Protein AF-A0A925CIM4-F1 (afdb_monomer_lite)

Structure (mmCIF, N/CA/C/O backbone):
data_AF-A0A925CIM4-F1
#
_entry.id   AF-A0A925CIM4-F1
#
loop_
_atom_site.group_PDB
_atom_site.id
_atom_site.type_symbol
_atom_site.label_atom_id
_atom_site.label_alt_id
_atom_site.label_comp_id
_atom_site.label_asym_id
_atom_site.label_entity_id
_atom_site.label_seq_id
_atom_site.pdbx_PDB_ins_code
_atom_site.Cartn_x
_atom_site.Cartn_y
_atom_site.Cartn_z
_atom_site.occupancy
_atom_site.B_iso_or_equiv
_atom_site.auth_seq_id
_atom_site.auth_comp_id
_atom_site.auth_asym_id
_atom_site.auth_atom_id
_atom_site.pdbx_PDB_model_num
ATOM 1 N N . MET A 1 1 ? 0.529 -4.247 14.926 1.00 78.69 1 MET A N 1
ATOM 2 C CA . MET A 1 1 ? 0.933 -2.897 15.440 1.00 78.69 1 MET A CA 1
ATOM 3 C C . MET A 1 1 ? 0.245 -1.814 14.637 1.00 78.69 1 MET A C 1
ATOM 5 O O . MET A 1 1 ? -0.377 -0.960 15.256 1.00 78.69 1 MET A O 1
ATOM 9 N N . LEU A 1 2 ? 0.344 -1.863 13.302 1.00 87.94 2 LEU A N 1
ATOM 10 C CA . LEU A 1 2 ? -0.385 -0.968 12.395 1.00 87.94 2 LEU A CA 1
ATOM 11 C C . LEU A 1 2 ? -1.899 -1.013 12.649 1.00 87.94 2 LEU A C 1
ATOM 13 O O . LEU A 1 2 ? -2.538 0.030 12.686 1.00 87.94 2 LEU A O 1
ATOM 17 N N . ASP A 1 3 ? -2.417 -2.191 12.990 1.00 89.38 3 ASP A N 1
ATOM 18 C CA . ASP A 1 3 ? -3.821 -2.433 13.352 1.00 89.38 3 ASP A CA 1
ATOM 19 C C . ASP A 1 3 ? -4.323 -1.477 14.439 1.00 89.38 3 ASP A C 1
ATOM 21 O O . ASP A 1 3 ? -5.413 -0.938 14.325 1.00 89.38 3 ASP A O 1
ATOM 25 N N . ARG A 1 4 ? -3.500 -1.152 15.447 1.00 93.56 4 ARG A N 1
ATOM 26 C CA . ARG A 1 4 ? -3.904 -0.234 16.530 1.00 93.56 4 ARG A CA 1
ATOM 27 C C . ARG A 1 4 ? -4.095 1.204 16.042 1.00 93.56 4 ARG A C 1
ATOM 29 O O . ARG A 1 4 ? -4.866 1.951 16.634 1.00 93.56 4 ARG A O 1
ATOM 36 N N . LEU A 1 5 ? -3.366 1.617 15.000 1.00 92.88 5 LEU A N 1
ATOM 37 C CA . LEU A 1 5 ? -3.531 2.938 14.387 1.00 92.88 5 LEU A CA 1
ATOM 38 C C . LEU A 1 5 ? -4.815 2.983 13.561 1.00 92.88 5 LEU A C 1
ATOM 40 O O . LEU A 1 5 ? -5.540 3.975 13.637 1.00 92.88 5 LEU A O 1
ATOM 44 N N . VAL A 1 6 ? -5.109 1.903 12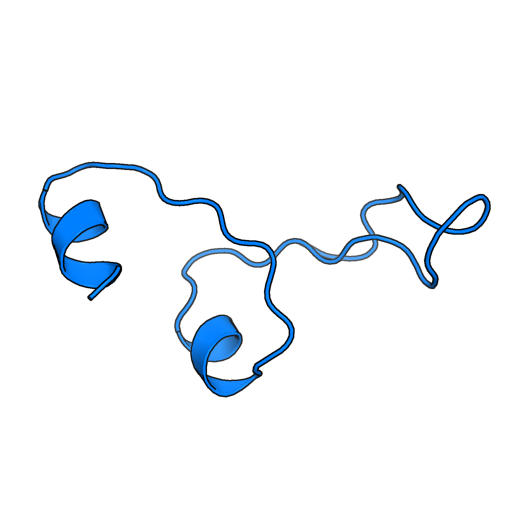.836 1.00 93.69 6 VAL A N 1
ATOM 45 C CA . VAL A 1 6 ? -6.351 1.752 12.068 1.00 93.69 6 VAL A CA 1
ATOM 46 C C . VAL A 1 6 ? -7.564 1.697 13.000 1.00 93.69 6 VAL A C 1
ATOM 48 O O . VAL A 1 6 ? -8.516 2.445 12.806 1.00 93.69 6 VAL A O 1
ATOM 51 N N . GLU A 1 7 ? -7.496 0.918 14.083 1.00 94.50 7 GLU A N 1
ATOM 52 C CA . GLU A 1 7 ? -8.528 0.840 15.131 1.00 94.50 7 GLU A CA 1
ATOM 53 C C . GLU A 1 7 ? -8.795 2.193 15.806 1.00 94.50 7 GLU A C 1
ATOM 55 O O . GLU A 1 7 ? -9.915 2.468 16.235 1.00 94.50 7 GLU A O 1
ATOM 60 N N . ALA A 1 8 ? -7.788 3.067 15.877 1.00 96.69 8 ALA A N 1
ATOM 61 C CA . ALA A 1 8 ? -7.938 4.434 16.371 1.00 96.69 8 ALA A CA 1
ATOM 62 C C . ALA A 1 8 ? -8.558 5.402 15.336 1.00 96.69 8 ALA A C 1
ATOM 64 O O . ALA A 1 8 ? -8.690 6.592 15.623 1.00 96.69 8 ALA A O 1
ATOM 65 N N . GLY A 1 9 ? -8.939 4.913 14.151 1.00 96.06 9 GLY A N 1
ATOM 66 C CA . GLY A 1 9 ? -9.580 5.679 13.080 1.00 96.06 9 GLY A CA 1
ATOM 67 C C . GLY A 1 9 ? -8.615 6.331 12.087 1.00 96.06 9 GLY A C 1
ATOM 68 O O . GLY A 1 9 ? -9.041 7.186 11.313 1.00 96.06 9 GLY A O 1
ATOM 69 N N . ASN A 1 10 ? -7.327 5.968 12.099 1.00 96.38 10 ASN A N 1
ATOM 70 C CA . ASN A 1 10 ? -6.352 6.515 11.153 1.00 96.38 10 ASN A CA 1
ATOM 71 C C . ASN A 1 10 ? -6.296 5.688 9.865 1.00 96.38 10 ASN A C 1
ATOM 73 O O . ASN A 1 10 ? -6.378 4.463 9.898 1.00 96.38 10 ASN A O 1
ATOM 77 N N . THR A 1 11 ? -6.035 6.347 8.738 1.00 95.19 11 THR A N 1
ATOM 78 C CA . THR A 1 11 ? -5.628 5.664 7.505 1.00 95.19 11 THR A CA 1
ATOM 79 C C . THR A 1 11 ? -4.114 5.500 7.490 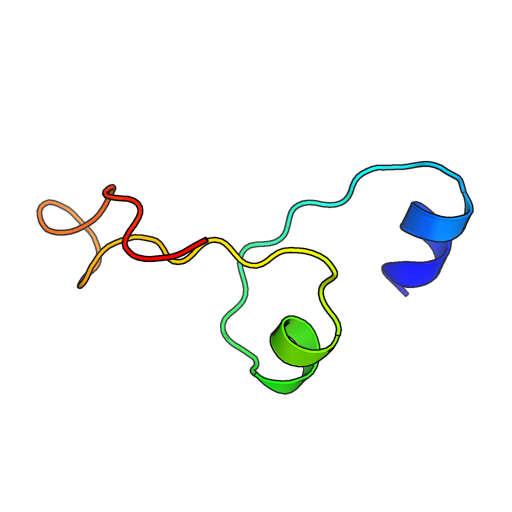1.00 95.19 11 THR A C 1
ATOM 81 O O . THR A 1 11 ? -3.377 6.464 7.706 1.00 95.19 11 THR A O 1
ATOM 84 N N . VAL A 1 12 ? -3.645 4.282 7.226 1.00 93.88 12 VAL A N 1
ATOM 85 C CA . VAL A 1 12 ? -2.219 3.951 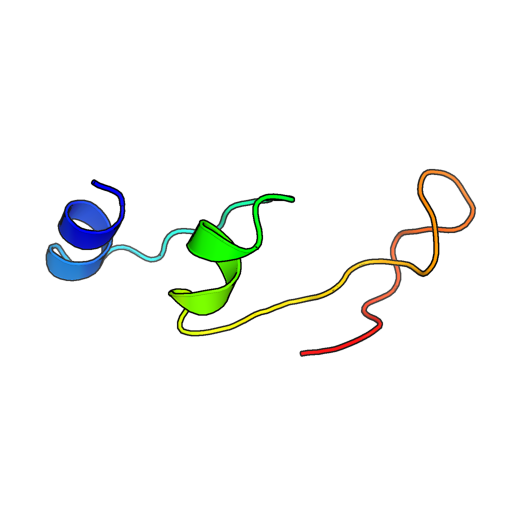7.161 1.00 93.88 12 VAL A CA 1
ATOM 86 C C . VAL A 1 12 ? -1.883 3.531 5.735 1.00 93.88 12 VAL A C 1
ATOM 88 O O . VAL A 1 12 ? -2.495 2.612 5.203 1.00 93.88 12 VAL A O 1
ATOM 91 N N . VAL A 1 13 ? -0.903 4.199 5.128 1.00 94.12 13 VAL A N 1
ATOM 92 C CA . VAL A 1 13 ? -0.381 3.863 3.796 1.00 94.12 13 VAL A CA 1
ATOM 93 C C . VAL A 1 13 ? 1.064 3.411 3.956 1.00 94.12 13 VAL A C 1
ATOM 95 O O . VAL A 1 13 ? 1.864 4.115 4.575 1.00 94.12 13 VAL A O 1
ATOM 98 N N . VAL A 1 14 ? 1.395 2.232 3.428 1.00 92.62 14 VAL A N 1
ATOM 99 C CA . VAL A 1 14 ? 2.720 1.612 3.571 1.00 92.62 14 VAL A CA 1
ATOM 100 C C . VAL A 1 14 ? 3.185 1.084 2.220 1.00 92.62 14 VAL A C 1
ATOM 102 O O . VAL A 1 14 ? 2.404 0.483 1.491 1.00 92.62 14 VAL A O 1
ATOM 105 N N . ILE A 1 15 ? 4.465 1.292 1.907 1.00 92.50 15 IL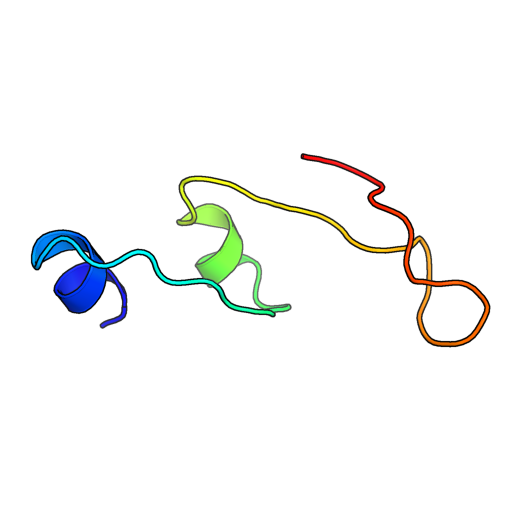E A N 1
ATOM 106 C CA . ILE A 1 15 ? 5.150 0.621 0.798 1.00 92.50 15 ILE A CA 1
ATOM 107 C C . ILE A 1 15 ? 5.821 -0.612 1.388 1.00 92.50 15 ILE A C 1
ATOM 109 O O . ILE A 1 15 ? 6.630 -0.464 2.303 1.00 92.50 15 ILE A O 1
ATOM 113 N N . GLU A 1 16 ? 5.484 -1.804 0.899 1.00 91.69 16 GLU A N 1
ATOM 114 C CA . GLU A 1 16 ? 5.988 -3.045 1.483 1.00 91.69 16 GLU A CA 1
ATOM 115 C C . GLU A 1 16 ? 6.173 -4.153 0.442 1.00 91.69 16 GLU A C 1
ATOM 117 O O . GLU A 1 16 ? 5.476 -4.194 -0.568 1.00 91.69 16 GLU A O 1
ATOM 122 N N . HIS A 1 17 ? 7.117 -5.064 0.696 1.00 91.50 17 HIS A N 1
ATOM 123 C CA . HIS A 1 17 ? 7.401 -6.219 -0.165 1.00 91.50 17 HIS A CA 1
ATOM 124 C C . HIS A 1 17 ? 7.127 -7.563 0.532 1.00 91.50 17 HIS A C 1
ATOM 126 O O . HIS A 1 17 ? 7.136 -8.614 -0.112 1.00 91.50 17 HIS A O 1
ATOM 132 N N . ASN A 1 18 ? 6.880 -7.564 1.845 1.00 92.62 18 ASN A N 1
ATOM 133 C CA . ASN A 1 18 ? 6.521 -8.758 2.591 1.00 92.62 18 ASN A CA 1
ATOM 134 C C . ASN A 1 18 ? 5.065 -9.171 2.326 1.00 92.62 18 ASN A C 1
ATOM 136 O O . ASN A 1 18 ? 4.116 -8.522 2.773 1.00 92.62 18 ASN A O 1
ATOM 140 N N . LEU A 1 19 ? 4.902 -10.321 1.667 1.00 90.44 19 LEU A N 1
ATOM 141 C CA . LEU A 1 19 ? 3.600 -10.892 1.326 1.00 90.44 19 LEU A CA 1
ATOM 142 C C . LEU A 1 19 ? 2.693 -11.118 2.539 1.00 90.44 19 LEU A C 1
ATOM 144 O O . LEU A 1 19 ? 1.478 -11.044 2.398 1.00 90.44 19 LEU A O 1
ATOM 148 N N . ASP A 1 20 ? 3.242 -11.392 3.719 1.00 91.00 20 ASP A N 1
ATOM 149 C CA . ASP A 1 20 ? 2.419 -11.614 4.908 1.00 91.00 20 ASP A CA 1
ATOM 150 C C . ASP A 1 20 ? 1.826 -10.311 5.448 1.00 91.00 20 ASP A C 1
ATOM 152 O O . ASP A 1 20 ? 0.743 -10.332 6.020 1.00 91.00 20 ASP A O 1
ATOM 156 N N . VAL A 1 21 ? 2.470 -9.164 5.216 1.00 89.38 21 VAL A N 1
ATOM 157 C CA . VAL A 1 21 ? 1.875 -7.855 5.524 1.00 89.38 21 VAL A CA 1
ATOM 158 C C . VAL A 1 21 ? 0.829 -7.503 4.469 1.00 89.38 21 VAL A C 1
ATOM 160 O O . VAL A 1 21 ? -0.291 -7.143 4.817 1.00 89.38 21 VAL A O 1
ATOM 163 N N . ILE A 1 22 ? 1.164 -7.693 3.190 1.00 91.69 22 ILE A N 1
ATOM 164 C CA . ILE A 1 22 ? 0.287 -7.385 2.050 1.00 91.69 22 ILE A CA 1
ATOM 165 C C . ILE A 1 22 ? -1.033 -8.166 2.127 1.00 91.69 22 ILE A C 1
ATOM 167 O O . ILE A 1 22 ? -2.096 -7.593 1.926 1.00 91.69 22 ILE A O 1
ATOM 171 N N . LYS A 1 23 ? -0.993 -9.458 2.480 1.00 90.50 23 LYS A N 1
ATOM 172 C CA . LYS A 1 23 ? -2.197 -10.302 2.617 1.00 90.50 23 LYS A CA 1
ATOM 173 C C . LYS A 1 23 ? -3.190 -9.814 3.672 1.00 90.50 23 LYS A C 1
ATOM 175 O O . LYS A 1 23 ? -4.347 -10.214 3.621 1.00 90.50 23 LYS A O 1
ATOM 180 N N . ASN A 1 24 ? -2.729 -9.039 4.651 1.00 91.44 24 ASN A N 1
ATOM 181 C CA . ASN A 1 24 ? -3.571 -8.504 5.718 1.00 91.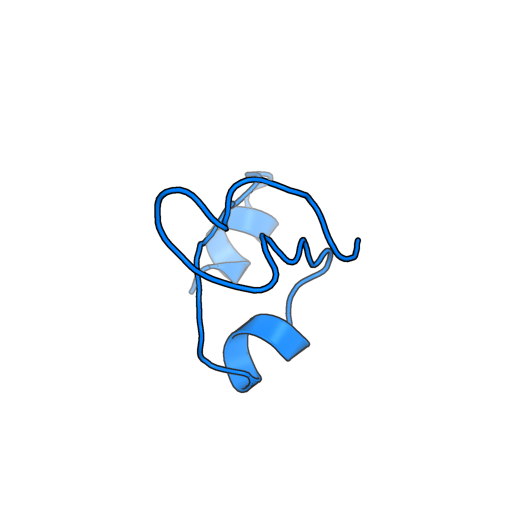44 24 ASN A CA 1
ATOM 182 C C . ASN A 1 24 ? -4.065 -7.079 5.417 1.00 91.44 24 ASN A C 1
ATOM 184 O O . ASN A 1 24 ? -4.756 -6.504 6.251 1.00 91.44 24 ASN A O 1
ATOM 188 N N . ALA A 1 25 ? -3.698 -6.491 4.273 1.00 92.06 25 ALA A N 1
ATOM 189 C CA . ALA A 1 25 ? -4.145 -5.159 3.888 1.00 92.06 25 ALA A CA 1
ATOM 190 C C . ALA A 1 25 ? -5.594 -5.177 3.381 1.00 92.06 25 ALA A C 1
ATOM 192 O O . ALA A 1 25 ? -5.999 -6.087 2.659 1.00 92.06 25 ALA A O 1
ATOM 193 N N . ASP A 1 26 ? -6.350 -4.130 3.714 1.00 92.00 26 ASP A N 1
ATOM 194 C CA . ASP A 1 26 ? -7.717 -3.941 3.214 1.00 92.00 26 ASP A CA 1
ATOM 195 C C . ASP A 1 26 ? -7.748 -3.531 1.732 1.00 92.00 26 ASP A C 1
ATOM 197 O O . ASP A 1 26 ? -8.714 -3.813 1.025 1.00 92.00 26 ASP A O 1
ATOM 201 N N . TRP A 1 27 ? -6.695 -2.850 1.270 1.00 93.62 27 TRP A N 1
ATOM 202 C CA . TRP A 1 27 ? -6.535 -2.379 -0.104 1.00 93.62 27 TRP A CA 1
ATOM 203 C C . TRP A 1 27 ? -5.077 -2.530 -0.536 1.00 93.62 27 TRP A C 1
ATOM 205 O O . TRP A 1 27 ? -4.165 -2.215 0.233 1.00 93.62 27 TRP A O 1
ATOM 215 N N . ILE A 1 28 ? -4.853 -2.981 -1.770 1.00 93.56 28 ILE A N 1
ATOM 216 C CA . ILE A 1 28 ? -3.519 -3.161 -2.348 1.00 93.56 28 ILE A CA 1
AT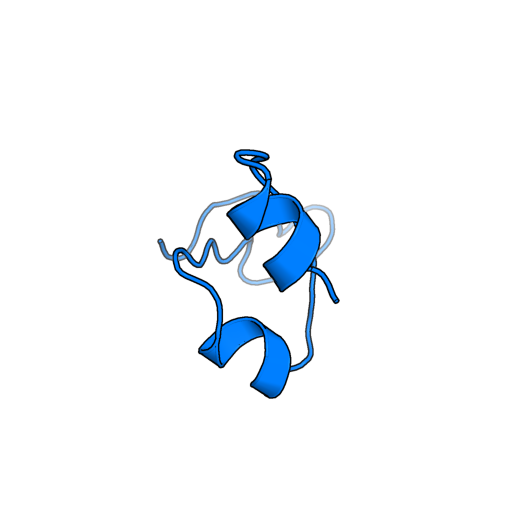OM 217 C C . ILE A 1 28 ? -3.421 -2.286 -3.596 1.00 93.56 28 ILE A C 1
ATOM 219 O O . ILE A 1 28 ? -4.311 -2.314 -4.424 1.00 93.56 28 ILE A O 1
ATOM 223 N N . ILE A 1 29 ? -2.350 -1.505 -3.733 1.00 92.25 29 ILE A N 1
ATOM 224 C CA . ILE A 1 29 ? -2.037 -0.790 -4.977 1.00 92.25 29 ILE A CA 1
ATOM 225 C C . ILE A 1 29 ? -0.671 -1.282 -5.429 1.00 92.25 29 ILE A C 1
ATOM 227 O O . ILE A 1 29 ? 0.305 -1.135 -4.692 1.00 92.25 29 ILE A O 1
ATOM 231 N N . ASP A 1 30 ? -0.608 -1.860 -6.622 1.00 91.44 30 ASP A N 1
ATOM 232 C CA . ASP A 1 30 ? 0.646 -2.298 -7.224 1.00 91.44 30 ASP A CA 1
ATOM 233 C C . ASP A 1 30 ? 1.163 -1.229 -8.196 1.00 91.44 30 ASP A C 1
ATOM 235 O O . ASP A 1 30 ? 0.408 -0.686 -9.010 1.00 91.44 30 ASP A O 1
ATOM 239 N N . LEU A 1 31 ? 2.450 -0.892 -8.078 1.00 90.69 31 LEU A N 1
ATOM 240 C CA . LEU A 1 31 ? 3.076 0.238 -8.760 1.00 90.69 31 LEU A CA 1
ATOM 241 C C . LEU A 1 31 ? 4.222 -0.216 -9.664 1.00 90.69 31 LEU A C 1
ATOM 243 O O . LEU A 1 31 ? 5.310 -0.540 -9.193 1.00 90.69 31 LEU A O 1
ATOM 247 N N . GLY A 1 32 ? 3.997 -0.076 -10.968 1.00 83.50 32 GLY A N 1
ATOM 248 C CA . GLY A 1 32 ? 4.960 -0.237 -12.044 1.00 83.50 32 GLY A CA 1
ATOM 249 C C . GLY A 1 32 ? 5.318 -1.701 -12.307 1.00 83.50 32 GLY A C 1
ATOM 250 O O . GLY A 1 32 ? 5.413 -2.504 -11.386 1.00 83.50 32 GLY A O 1
ATOM 251 N N . PRO A 1 33 ? 5.596 -2.080 -13.563 1.00 79.06 33 PRO A N 1
ATOM 252 C CA . PRO A 1 33 ? 6.239 -3.364 -13.825 1.00 79.06 33 PRO A CA 1
ATOM 253 C C . PRO A 1 33 ? 7.690 -3.386 -13.307 1.00 79.06 33 PRO A C 1
ATOM 255 O O . PRO A 1 33 ? 8.248 -4.458 -13.083 1.00 79.06 33 PRO A O 1
ATOM 258 N N . GLU A 1 34 ? 8.311 -2.209 -13.138 1.00 83.25 34 GLU A N 1
ATOM 259 C CA . GLU A 1 34 ? 9.691 -2.021 -12.690 1.00 83.25 34 GLU A CA 1
ATOM 260 C C . GLU A 1 34 ? 9.884 -0.713 -11.886 1.00 83.25 34 GLU A C 1
ATOM 262 O O . GLU A 1 34 ? 8.961 0.083 -11.737 1.00 83.25 34 GLU A O 1
ATOM 267 N N . GLY A 1 35 ? 11.101 -0.467 -11.375 1.00 84.88 35 GLY A N 1
ATOM 268 C CA . GLY A 1 35 ? 11.485 0.782 -10.699 1.00 84.88 35 GLY A CA 1
ATOM 269 C C . GLY A 1 35 ? 12.189 1.803 -11.611 1.00 84.88 35 GLY A C 1
ATOM 270 O O . GLY A 1 35 ? 12.724 1.459 -12.665 1.00 84.88 35 GLY A O 1
ATOM 271 N N . GLY A 1 36 ? 12.246 3.067 -11.178 1.00 84.69 36 GLY A N 1
ATOM 272 C CA . GLY A 1 36 ? 12.894 4.156 -11.926 1.00 84.69 36 GLY A CA 1
ATOM 273 C C . GLY A 1 36 ? 12.047 4.645 -13.103 1.00 84.69 36 GLY A C 1
ATOM 274 O O . GLY A 1 36 ? 10.827 4.709 -12.995 1.00 84.69 36 GLY A O 1
ATOM 275 N N . ASP A 1 37 ? 12.684 4.959 -14.234 1.00 87.00 37 ASP A N 1
ATOM 276 C CA . ASP A 1 37 ? 12.017 5.509 -15.430 1.00 87.00 37 ASP A CA 1
ATOM 277 C C . ASP A 1 37 ? 10.978 4.562 -16.061 1.00 87.00 37 ASP A C 1
ATOM 279 O O . ASP A 1 37 ? 10.184 4.980 -16.899 1.00 87.00 37 ASP A O 1
ATOM 283 N N . ARG A 1 38 ? 10.997 3.277 -15.680 1.00 82.31 38 ARG A N 1
ATOM 284 C CA . ARG A 1 38 ? 10.041 2.247 -16.121 1.00 82.31 38 ARG A CA 1
ATOM 285 C C . ARG A 1 38 ? 8.979 1.907 -15.066 1.00 82.31 38 ARG A C 1
ATOM 287 O O . ARG A 1 38 ? 8.253 0.930 -15.232 1.00 82.31 38 ARG A O 1
ATOM 294 N N . GLY A 1 39 ? 8.913 2.684 -13.986 1.00 87.69 39 GLY A N 1
ATOM 295 C CA . GLY A 1 39 ? 7.894 2.577 -12.944 1.00 87.69 39 GLY A CA 1
ATOM 296 C C . GLY A 1 39 ? 6.883 3.722 -12.975 1.00 87.69 39 GLY A C 1
ATOM 297 O O . GLY A 1 39 ? 6.810 4.485 -13.933 1.00 87.69 39 GLY A O 1
ATOM 298 N N . GLY A 1 40 ? 6.115 3.861 -11.890 1.00 83.81 40 GLY A N 1
ATOM 299 C CA . GLY A 1 40 ? 5.209 5.000 -11.678 1.00 83.81 40 GLY A CA 1
ATOM 300 C C . GLY A 1 40 ? 3.799 4.848 -12.259 1.00 83.81 40 GLY A C 1
ATOM 301 O O . GLY A 1 40 ? 3.002 5.776 -12.144 1.00 83.81 40 GLY A O 1
ATOM 302 N N . GLU A 1 41 ? 3.473 3.692 -12.835 1.00 87.69 41 GLU A N 1
ATOM 303 C CA . GLU A 1 41 ? 2.116 3.355 -13.282 1.00 87.69 41 GLU A CA 1
ATOM 304 C C . GLU A 1 41 ? 1.405 2.484 -12.243 1.00 87.69 41 GLU A C 1
ATOM 306 O O . GLU A 1 41 ? 2.039 1.646 -11.614 1.00 87.69 41 GLU A O 1
ATOM 311 N N . ILE A 1 42 ? 0.094 2.642 -12.064 1.00 87.94 42 ILE A N 1
ATOM 312 C CA . ILE A 1 42 ? -0.692 1.698 -11.258 1.00 87.94 42 ILE A CA 1
ATOM 313 C C . ILE A 1 42 ? -0.985 0.481 -12.134 1.00 87.94 42 ILE A C 1
ATOM 315 O O . ILE A 1 42 ? -1.652 0.613 -13.160 1.00 87.94 42 ILE A O 1
ATOM 319 N N . VAL A 1 43 ? -0.477 -0.687 -11.745 1.00 89.12 43 VAL A N 1
ATOM 320 C CA . VAL A 1 43 ? -0.660 -1.936 -12.502 1.00 89.12 43 VAL A CA 1
ATOM 321 C C . VAL A 1 43 ? -1.820 -2.783 -11.970 1.00 89.12 43 VAL A C 1
ATOM 323 O O . VAL A 1 43 ? -2.422 -3.523 -12.747 1.00 89.12 43 VAL A O 1
ATOM 326 N N . ALA A 1 44 ? -2.177 -2.645 -10.688 1.00 83.81 44 ALA A N 1
ATOM 327 C CA . ALA A 1 44 ? -3.353 -3.273 -10.078 1.00 83.81 44 ALA A CA 1
ATOM 328 C C . ALA A 1 44 ? -3.853 -2.484 -8.850 1.00 83.81 44 ALA A C 1
ATOM 330 O O . ALA A 1 44 ? -3.060 -1.804 -8.193 1.00 83.81 44 ALA A O 1
ATOM 331 N N . GLU A 1 45 ? -5.150 -2.610 -8.548 1.00 81.88 45 GLU A N 1
ATOM 332 C CA . GLU A 1 45 ? -5.828 -2.090 -7.346 1.00 81.88 45 GLU A CA 1
ATOM 333 C C . GLU A 1 45 ? -6.766 -3.134 -6.716 1.00 81.88 45 GLU A C 1
ATOM 335 O O . GLU A 1 45 ? -7.205 -4.048 -7.459 1.00 81.88 45 GLU A O 1
#

pLDDT: mean 89.79, std 4.54, range [78.69, 96.69]

Secondary structure (DSSP, 8-state):
-HHHHHHTT---------HHHHTT-S---EE-SSSGGG--SEEE-

Radius of gyration: 12.62 Å; chains: 1; bounding box: 22×18×33 Å

Sequence (45 aa):
MLDRLVEAGNTVVVIEHNLDVIKNADWIIDLGPEGGDRGGEIVAE

Foldseek 3Di:
DVVVCVVVVDDDDDDDDDPVVVVPDPDDWDWAPDDDPRTGDTPDD